Protein AF-A0ABD5W535-F1 (afdb_monomer)

Foldseek 3Di:
DDDDPPVDPPPDDPVVVVVVLVVLVVVLVVVVVVLVVLLVQLVVLVVCCVPPLVVLVVVLCVVPVQDDPVGDDPCPPPPVNVVSVVVNVVSPVSVVSNVVSVVSVVVVVVSVVVVVVSVPPD

Solvent-accessible surface area (backbone atoms only — not comparable to full-atom values): 7194 Å² total; per-residue (Å²): 135,88,81,76,87,66,81,73,80,72,80,74,53,70,67,62,52,50,56,50,52,52,52,51,51,53,54,50,53,55,52,49,52,53,46,53,52,49,50,52,50,29,51,49,36,53,47,47,44,64,73,47,50,48,53,54,52,50,49,50,53,69,70,45,67,78,51,54,97,86,68,80,48,97,60,83,80,40,68,65,59,54,51,54,52,52,57,60,66,66,52,66,58,41,65,50,42,49,58,48,34,56,53,50,52,53,52,42,54,64,53,50,53,58,50,52,55,60,68,69,53,130

Organism: NCBI:txid1510225

Sequence (122 aa):
MSDGDSGGLERRSAEDIEATVQSIKKMLLVGGVFAVIGYLLAGSALFFELTEFHPILEDFFATHTEHSLAGGGPERASDALNSDLAELHSWPSTLLWLKLGGVAHILLGIFVAPAAIVRALP

pLDDT: mean 72.02, std 11.18, range [35.81, 84.81]

Nearest PDB structures (foldseek):
  8iyj-assembly1_T5  TM=6.402E-01  e=1.925E+00  Mus musculus
  7n6g-assembly1_3I  TM=4.561E-01  e=5.423E+00  Chlamydomonas reinhardtii

Structure (mmCIF, N/CA/C/O backbone):
data_AF-A0ABD5W535-F1
#
_entry.id   AF-A0ABD5W535-F1
#
loop_
_atom_site.group_PDB
_atom_site.id
_atom_site.type_symbol
_atom_site.label_atom_id
_atom_si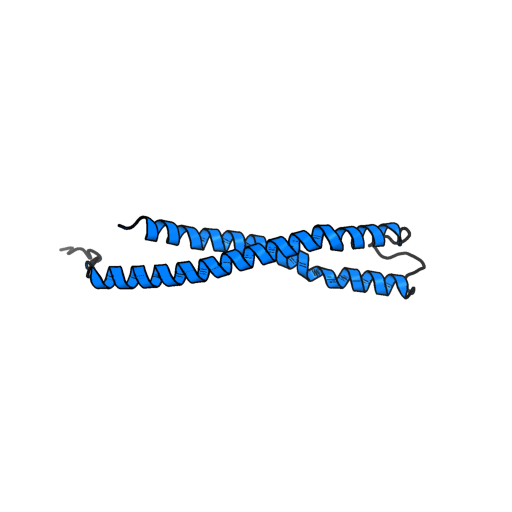te.label_alt_id
_atom_site.label_comp_id
_atom_site.label_asym_id
_atom_site.label_entity_id
_atom_site.label_seq_id
_atom_site.pdbx_PDB_ins_code
_atom_site.Cartn_x
_atom_site.Cartn_y
_atom_site.Cartn_z
_atom_site.occupancy
_atom_site.B_iso_or_equiv
_atom_site.auth_seq_id
_atom_site.auth_comp_id
_atom_site.auth_asym_id
_atom_site.auth_atom_id
_atom_site.pdbx_PDB_model_num
ATOM 1 N N . MET A 1 1 ? 2.388 -6.035 59.368 1.00 35.81 1 MET A N 1
ATOM 2 C CA . MET A 1 1 ? 1.155 -6.583 58.772 1.00 35.81 1 MET A CA 1
ATOM 3 C C . MET A 1 1 ? 1.114 -6.094 57.340 1.00 35.81 1 MET A C 1
ATOM 5 O O . MET A 1 1 ? 1.328 -4.910 57.129 1.00 35.81 1 MET A O 1
ATOM 9 N N . SER A 1 2 ? 1.004 -7.017 56.390 1.00 44.62 2 SER A N 1
ATOM 10 C CA . SER A 1 2 ? 1.012 -6.744 54.954 1.00 44.62 2 SER A CA 1
ATOM 11 C C . SER A 1 2 ? -0.427 -6.506 54.510 1.00 44.62 2 SER A C 1
ATOM 13 O O . SER A 1 2 ? -1.146 -7.482 54.320 1.00 44.62 2 SER A O 1
ATOM 15 N N . ASP A 1 3 ? -0.840 -5.250 54.362 1.00 44.53 3 ASP A N 1
ATOM 16 C CA . ASP A 1 3 ? -2.113 -4.933 53.714 1.00 44.53 3 ASP A CA 1
ATOM 17 C C . ASP A 1 3 ? -1.832 -4.745 52.228 1.00 44.53 3 ASP A C 1
ATOM 19 O O . ASP A 1 3 ? -1.094 -3.853 51.812 1.00 44.53 3 ASP A O 1
ATOM 23 N N . GLY A 1 4 ? -2.316 -5.719 51.460 1.00 47.31 4 GLY A N 1
ATOM 24 C CA . GLY A 1 4 ? -2.053 -5.863 50.043 1.00 47.31 4 GLY A CA 1
ATOM 25 C C . GLY A 1 4 ? -2.519 -4.649 49.256 1.00 47.31 4 GLY A C 1
ATOM 26 O O . GLY A 1 4 ? -3.691 -4.284 49.288 1.00 47.31 4 GLY A O 1
ATOM 27 N N . ASP A 1 5 ? -1.581 -4.095 48.496 1.00 46.25 5 ASP A N 1
ATOM 28 C CA . ASP A 1 5 ? -1.810 -3.271 47.317 1.00 46.25 5 ASP A CA 1
ATOM 29 C C . ASP A 1 5 ? -2.569 -4.109 46.272 1.00 46.25 5 ASP A C 1
ATOM 31 O O . ASP A 1 5 ? -2.011 -4.665 45.327 1.00 46.25 5 ASP A O 1
ATOM 35 N N . SER A 1 6 ? -3.866 -4.313 46.500 1.00 49.41 6 SER A N 1
ATOM 36 C CA . SER A 1 6 ? -4.762 -4.818 45.474 1.00 49.41 6 SER A CA 1
ATOM 37 C C . SER A 1 6 ? -4.982 -3.663 44.514 1.00 49.41 6 SER A C 1
ATOM 39 O O . SER A 1 6 ? -5.843 -2.823 44.775 1.00 49.41 6 SER A O 1
ATOM 41 N N . GLY A 1 7 ? -4.174 -3.604 43.451 1.00 47.97 7 GLY A N 1
ATOM 42 C CA . GLY A 1 7 ? -4.335 -2.670 42.339 1.00 47.97 7 GLY A CA 1
ATOM 43 C C . GLY A 1 7 ? -5.809 -2.575 41.957 1.00 47.97 7 GLY A C 1
ATOM 44 O O . GLY A 1 7 ? -6.367 -3.480 41.333 1.00 47.97 7 GLY A O 1
ATOM 45 N N . GLY A 1 8 ? -6.458 -1.521 42.449 1.00 44.91 8 GLY A N 1
ATOM 46 C CA . GLY A 1 8 ? -7.901 -1.388 42.435 1.00 44.91 8 GLY A CA 1
ATOM 47 C C . GLY A 1 8 ? -8.352 -1.148 41.011 1.00 44.91 8 GLY A C 1
ATOM 48 O O . GLY A 1 8 ? -8.255 -0.034 40.507 1.00 44.91 8 GLY A O 1
ATOM 49 N N . LEU A 1 9 ? -8.846 -2.192 40.352 1.00 54.00 9 LEU A N 1
ATOM 50 C CA . LEU A 1 9 ? -9.639 -2.041 39.140 1.00 54.00 9 LEU A CA 1
ATOM 51 C C . LEU A 1 9 ? -10.981 -1.431 39.554 1.00 54.00 9 LEU A C 1
ATOM 53 O O . LEU A 1 9 ? -11.969 -2.135 39.761 1.00 54.00 9 LEU A O 1
ATOM 57 N N . GLU A 1 10 ? -10.992 -0.114 39.747 1.00 65.88 10 GLU A N 1
ATOM 58 C CA . GLU A 1 10 ? -12.208 0.639 40.010 1.00 65.88 10 GLU A CA 1
ATOM 59 C C . GLU A 1 10 ? -13.139 0.465 38.804 1.00 65.88 10 GLU A C 1
ATOM 61 O O . GLU A 1 10 ? -12.782 0.741 37.652 1.00 65.88 10 GLU A O 1
ATOM 66 N N . ARG A 1 11 ? -14.319 -0.109 39.047 1.00 62.53 11 ARG A N 1
ATOM 67 C CA . ARG A 1 11 ? -15.268 -0.442 37.986 1.00 62.53 11 ARG A CA 1
ATOM 68 C C . ARG A 1 11 ? -15.800 0.862 37.393 1.00 62.53 11 ARG A C 1
ATOM 70 O O . ARG A 1 11 ? -16.595 1.543 38.032 1.00 62.53 11 ARG A O 1
ATOM 77 N N . ARG A 1 12 ? -15.364 1.197 36.174 1.00 70.62 12 ARG A N 1
ATO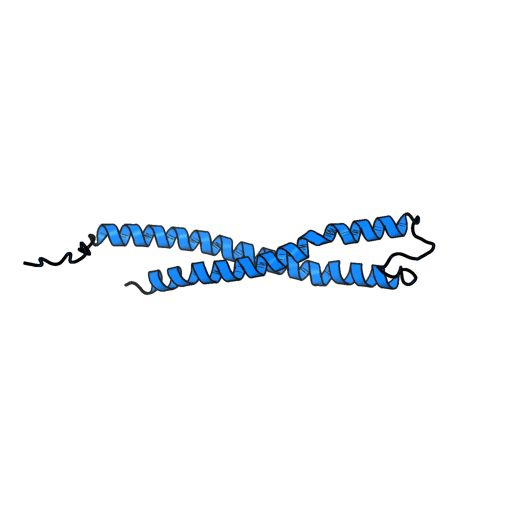M 78 C CA . ARG A 1 12 ? -15.881 2.355 35.426 1.00 70.62 12 ARG A CA 1
ATOM 79 C C . ARG A 1 12 ? -17.394 2.236 35.230 1.00 70.62 12 ARG A C 1
ATOM 81 O O . ARG A 1 12 ? -17.917 1.127 35.088 1.00 70.62 12 ARG A O 1
ATOM 88 N N . SER A 1 13 ? -18.080 3.379 35.228 1.00 79.31 13 SER A N 1
ATOM 89 C CA . SER A 1 13 ? -19.522 3.442 34.980 1.00 79.31 13 SER A CA 1
ATOM 90 C C . SER A 1 13 ? -19.849 2.900 33.582 1.00 79.31 13 SER A C 1
ATOM 92 O O . SER A 1 13 ? -19.023 2.949 32.665 1.00 79.31 13 SER A O 1
ATOM 94 N N . ALA A 1 14 ? -21.055 2.354 33.411 1.00 77.25 14 ALA A N 1
ATOM 95 C CA . ALA A 1 14 ? -21.488 1.819 32.120 1.00 77.25 14 ALA A CA 1
ATOM 96 C C . ALA A 1 14 ? -21.495 2.903 31.025 1.00 77.25 14 ALA A C 1
ATOM 98 O O . ALA A 1 14 ? -21.083 2.637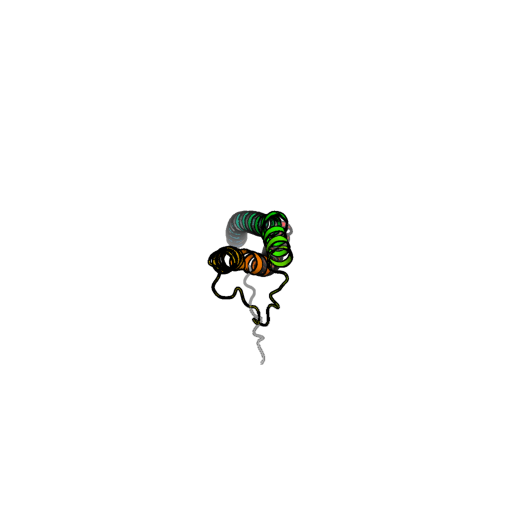 29.899 1.00 77.25 14 ALA A O 1
ATOM 99 N N . GLU A 1 15 ? -21.870 4.135 31.380 1.00 77.81 15 GLU A N 1
ATOM 100 C CA . GLU A 1 15 ? -21.892 5.291 30.476 1.00 77.81 15 GLU A CA 1
ATOM 101 C C . GLU A 1 15 ? -20.487 5.661 29.973 1.00 77.81 15 GLU A C 1
ATOM 103 O O . GLU A 1 15 ? -20.292 5.905 28.781 1.00 77.81 15 GLU A O 1
ATOM 108 N N . ASP A 1 16 ? -19.479 5.623 30.850 1.00 79.50 16 ASP A N 1
ATOM 109 C CA . ASP A 1 16 ? -18.087 5.907 30.487 1.00 79.50 16 ASP A CA 1
ATOM 110 C C . ASP A 1 16 ? -17.491 4.832 29.568 1.00 79.50 16 ASP A C 1
ATOM 112 O O . ASP A 1 16 ? -16.680 5.126 28.677 1.00 79.50 16 ASP A O 1
ATOM 116 N N . ILE A 1 17 ? -17.878 3.573 29.785 1.00 80.75 17 ILE A N 1
ATOM 117 C CA . ILE A 1 17 ? -17.497 2.448 28.927 1.00 80.75 17 ILE A CA 1
ATOM 118 C C . ILE A 1 17 ? -18.151 2.610 27.552 1.00 80.75 17 ILE A C 1
ATOM 120 O O . ILE A 1 17 ? -17.459 2.521 26.536 1.00 80.75 17 ILE A O 1
ATOM 124 N N . GLU A 1 18 ? -19.446 2.917 27.499 1.00 80.62 18 GLU A N 1
ATOM 125 C CA . GLU A 1 18 ? -20.184 3.072 26.245 1.00 80.62 18 GLU A CA 1
ATOM 126 C C . GLU A 1 18 ? -19.675 4.255 25.408 1.00 80.62 18 GLU A C 1
ATOM 128 O O . GLU A 1 18 ? -19.444 4.110 24.203 1.00 80.62 18 GLU A O 1
ATOM 133 N N . ALA A 1 19 ? -19.383 5.394 26.042 1.00 81.25 19 ALA A N 1
ATOM 134 C CA . ALA A 1 19 ? -18.770 6.544 25.378 1.00 81.25 19 ALA A CA 1
ATOM 135 C C . ALA A 1 19 ? -17.395 6.198 24.777 1.00 81.25 19 ALA A C 1
ATOM 137 O O . ALA A 1 19 ? -17.083 6.570 23.639 1.00 81.25 19 ALA A O 1
ATOM 138 N N . THR A 1 20 ? -16.586 5.424 25.509 1.00 82.88 20 THR A N 1
ATOM 139 C CA . THR A 1 20 ? -15.280 4.949 25.031 1.00 82.88 20 THR A CA 1
ATOM 140 C C . THR A 1 20 ? -15.450 4.011 23.828 1.00 82.88 20 THR A C 1
ATOM 142 O O . THR A 1 20 ? -14.786 4.187 22.806 1.00 82.88 20 THR A O 1
ATOM 145 N N . VAL A 1 21 ? -16.386 3.060 23.899 1.00 82.12 21 VAL A N 1
ATOM 146 C CA . VAL A 1 21 ? -16.689 2.120 22.808 1.00 82.12 21 VAL A CA 1
ATOM 147 C C . VAL A 1 21 ? -17.167 2.851 21.554 1.00 82.12 21 VAL A C 1
ATOM 149 O O . VAL A 1 21 ? -16.721 2.528 20.452 1.00 82.12 21 VAL A O 1
ATOM 152 N N . GLN A 1 22 ? -18.033 3.861 21.685 1.00 83.12 22 GLN A N 1
ATOM 153 C CA . GLN A 1 22 ? -18.476 4.656 20.536 1.00 83.12 22 GLN A CA 1
ATOM 154 C C . GLN A 1 22 ? -17.331 5.438 19.881 1.00 83.12 22 GLN A C 1
ATOM 156 O O . GLN A 1 22 ? -17.259 5.499 18.651 1.00 83.12 22 GLN A O 1
ATOM 161 N N . SER A 1 23 ? -16.419 5.999 20.679 1.00 81.62 23 SER A N 1
ATOM 162 C CA . SER A 1 23 ? -15.215 6.663 20.166 1.00 81.62 23 SER A CA 1
ATOM 163 C C . SER A 1 23 ? -14.335 5.687 19.376 1.00 81.62 23 SER A C 1
ATOM 165 O O . SER A 1 23 ? -13.970 5.958 18.228 1.00 81.62 23 SER A O 1
ATOM 167 N N . ILE A 1 24 ? -14.092 4.495 19.932 1.00 83.88 24 ILE A N 1
ATOM 168 C CA . ILE A 1 24 ? -13.310 3.446 19.269 1.00 83.88 24 ILE A CA 1
ATOM 169 C C . ILE A 1 24 ? -13.989 2.990 17.969 1.00 83.88 24 ILE A C 1
ATOM 171 O O . ILE A 1 24 ? -13.317 2.853 16.950 1.00 83.88 24 ILE A O 1
ATOM 175 N N . LYS A 1 25 ? -15.320 2.826 17.952 1.00 81.38 25 LYS A N 1
ATOM 176 C CA . LYS A 1 25 ? -16.083 2.483 16.736 1.00 81.38 25 LYS A CA 1
ATOM 177 C C . LYS A 1 25 ? -15.915 3.531 15.629 1.00 81.38 25 LYS A C 1
ATOM 179 O O . LYS A 1 25 ? -15.729 3.159 14.471 1.00 81.38 25 LYS A O 1
ATOM 184 N N . LYS A 1 26 ? -15.934 4.828 15.961 1.00 84.12 26 LYS A N 1
ATOM 185 C CA . LYS A 1 26 ? -15.688 5.906 14.983 1.00 84.12 26 LYS A CA 1
ATOM 186 C C . LYS A 1 26 ? -14.259 5.865 14.441 1.00 84.12 26 LYS A C 1
ATOM 188 O O . LYS A 1 26 ? -14.073 5.931 13.228 1.00 84.12 26 LYS A O 1
ATOM 193 N N . MET A 1 27 ? -13.268 5.704 15.319 1.00 81.62 27 MET A N 1
ATOM 194 C CA . MET A 1 27 ? -11.861 5.567 14.924 1.00 81.62 27 MET A CA 1
ATOM 195 C C . MET A 1 27 ? -11.650 4.355 14.006 1.00 81.62 27 MET A C 1
ATOM 197 O O . MET A 1 27 ? -10.956 4.455 12.995 1.00 81.62 27 MET A O 1
ATOM 201 N N . LEU A 1 28 ? -12.302 3.234 14.324 1.00 83.12 28 LEU A N 1
ATOM 202 C CA . LEU A 1 28 ? -12.272 2.008 13.533 1.00 83.12 28 LEU A CA 1
ATOM 203 C C . LEU A 1 28 ? -12.828 2.195 12.125 1.00 83.12 28 LEU A C 1
ATOM 205 O O . LEU A 1 28 ? -12.233 1.719 11.163 1.00 83.12 28 LEU A O 1
ATOM 209 N N . LEU A 1 29 ? -13.947 2.906 11.998 1.00 82.50 29 LEU A N 1
ATOM 210 C CA . LEU A 1 29 ? -14.566 3.181 10.705 1.00 82.50 29 LEU A CA 1
ATOM 211 C C . LEU A 1 29 ? -13.646 4.036 9.825 1.00 82.50 29 LEU A C 1
ATOM 213 O O . LEU A 1 29 ? -13.412 3.692 8.669 1.00 82.50 29 LEU A O 1
ATOM 217 N N . VAL A 1 30 ? -13.066 5.100 10.389 1.00 83.31 30 VAL A N 1
ATOM 218 C CA . VAL A 1 30 ? -12.114 5.965 9.675 1.00 83.31 30 VAL A CA 1
ATOM 219 C C . VAL A 1 30 ? -10.869 5.182 9.255 1.00 83.31 30 VAL A C 1
ATOM 221 O O . VAL A 1 30 ? -10.487 5.226 8.087 1.00 83.31 30 VAL A O 1
ATOM 224 N N . GLY A 1 31 ? -10.258 4.418 10.164 1.00 79.88 31 GLY A N 1
ATOM 225 C CA . GLY A 1 31 ? -9.083 3.614 9.822 1.00 79.88 31 GLY A CA 1
ATOM 226 C C . GLY A 1 31 ? -9.386 2.500 8.816 1.00 79.88 31 GLY A C 1
ATOM 227 O O . GLY A 1 31 ? -8.554 2.216 7.959 1.00 79.88 31 GLY A O 1
ATOM 228 N N . GLY A 1 32 ? -10.599 1.939 8.832 1.00 81.62 32 GLY A N 1
ATOM 229 C CA . GLY A 1 32 ? -11.068 1.005 7.808 1.00 81.62 32 GLY A CA 1
ATOM 230 C C . GLY A 1 32 ? -11.114 1.628 6.408 1.00 81.62 32 GLY A C 1
ATOM 231 O O . GLY A 1 32 ? -10.682 0.998 5.446 1.00 81.62 32 GLY A O 1
ATOM 232 N N . VAL A 1 33 ? -11.556 2.884 6.280 1.00 83.19 33 VAL A N 1
ATOM 233 C CA . VAL A 1 33 ? -11.522 3.611 4.996 1.00 83.19 33 VAL A CA 1
ATOM 234 C C . VAL A 1 33 ? -10.083 3.796 4.509 1.00 83.19 33 VAL A C 1
ATOM 236 O O . VAL A 1 33 ? -9.784 3.492 3.354 1.00 83.19 33 VAL A O 1
ATOM 239 N N . PHE A 1 34 ? -9.173 4.228 5.387 1.00 79.00 34 PHE A N 1
ATOM 240 C CA . PHE A 1 34 ? -7.755 4.369 5.036 1.00 79.00 34 PHE A CA 1
ATOM 241 C C . PHE A 1 34 ? -7.118 3.045 4.613 1.00 79.00 34 PHE A C 1
ATOM 243 O O . PHE A 1 34 ? -6.323 3.023 3.676 1.00 79.00 34 PHE A O 1
ATOM 250 N N . ALA A 1 35 ? -7.497 1.938 5.251 1.00 79.75 35 ALA A N 1
ATOM 251 C CA . ALA A 1 35 ? -7.028 0.615 4.874 1.00 79.75 35 ALA A CA 1
ATOM 252 C C . ALA A 1 35 ? -7.455 0.218 3.459 1.00 79.75 35 ALA A C 1
ATOM 254 O O . ALA A 1 35 ? -6.627 -0.263 2.688 1.00 79.75 35 ALA A O 1
ATOM 255 N N . VAL A 1 36 ? -8.723 0.447 3.103 1.00 82.69 36 VAL A N 1
ATOM 256 C CA . VAL A 1 36 ? -9.232 0.177 1.750 1.00 82.69 36 VAL A CA 1
ATOM 257 C C . VAL A 1 36 ? -8.472 1.007 0.718 1.00 82.69 36 VAL A C 1
ATOM 259 O O . VAL A 1 36 ? -8.003 0.461 -0.277 1.00 82.69 36 VAL A O 1
ATOM 262 N N . ILE A 1 37 ? -8.291 2.306 0.974 1.00 81.69 37 ILE A N 1
ATOM 263 C CA . ILE A 1 37 ? -7.534 3.199 0.085 1.00 81.69 37 ILE A CA 1
ATOM 264 C C . ILE A 1 37 ? -6.088 2.712 -0.069 1.00 81.69 37 ILE A C 1
ATOM 266 O O . ILE A 1 37 ? -5.591 2.617 -1.188 1.00 81.69 37 ILE A O 1
ATOM 270 N N . GLY A 1 38 ? -5.426 2.353 1.034 1.00 78.06 38 GLY A N 1
ATOM 271 C CA . GLY A 1 38 ? -4.063 1.821 1.012 1.00 78.06 38 GLY A CA 1
ATOM 272 C C . GLY A 1 38 ? -3.946 0.535 0.193 1.00 78.06 38 GLY A C 1
ATOM 273 O O . GLY A 1 38 ? -2.998 0.374 -0.572 1.00 78.06 38 GLY A O 1
ATOM 274 N N . TYR A 1 39 ? -4.941 -0.347 0.288 1.00 77.94 39 TYR A N 1
ATOM 275 C CA . TYR A 1 39 ? -4.992 -1.579 -0.496 1.00 77.94 39 TYR A CA 1
ATOM 276 C C . TYR A 1 39 ? -5.200 -1.328 -1.991 1.00 77.94 39 TYR A C 1
ATOM 278 O O . TYR A 1 39 ? -4.561 -1.981 -2.813 1.00 77.94 39 TYR A O 1
ATOM 286 N N . LEU A 1 40 ? -6.064 -0.374 -2.347 1.00 82.56 40 LEU A N 1
ATOM 287 C CA . LEU A 1 40 ? -6.272 0.033 -3.737 1.00 82.56 40 LEU A CA 1
ATOM 288 C C . LEU A 1 40 ? -4.999 0.645 -4.331 1.00 82.56 40 LEU A C 1
ATOM 290 O O . LEU A 1 40 ? -4.626 0.297 -5.447 1.00 82.56 40 LEU A O 1
ATOM 294 N N . LEU A 1 41 ? -4.301 1.494 -3.571 1.00 80.44 41 LEU A N 1
ATOM 295 C CA . LEU A 1 41 ? -3.017 2.071 -3.977 1.00 80.44 41 LEU A CA 1
ATOM 296 C C . LEU A 1 41 ? -1.958 0.983 -4.192 1.00 80.44 41 LEU A C 1
ATOM 298 O O . LEU A 1 41 ? -1.345 0.941 -5.255 1.00 80.44 41 LEU A O 1
ATOM 302 N N . ALA A 1 42 ? -1.792 0.061 -3.240 1.00 78.38 42 ALA A N 1
ATOM 303 C CA . ALA A 1 42 ? -0.853 -1.053 -3.373 1.00 78.38 42 ALA A CA 1
ATOM 304 C C . ALA A 1 42 ? -1.191 -1.960 -4.571 1.00 78.38 42 ALA A C 1
ATOM 306 O O . ALA A 1 42 ? -0.302 -2.341 -5.328 1.00 78.38 42 ALA A O 1
ATOM 307 N N . GLY A 1 43 ? -2.478 -2.261 -4.778 1.00 80.38 43 GLY A N 1
ATOM 308 C CA . GLY A 1 43 ? -2.950 -3.014 -5.939 1.00 80.38 43 GLY A CA 1
ATOM 309 C C . GLY A 1 43 ? -2.675 -2.298 -7.262 1.00 80.38 43 GLY A C 1
ATOM 310 O O . GLY A 1 43 ? -2.211 -2.930 -8.206 1.00 80.38 43 GLY A O 1
ATOM 311 N N . SER A 1 44 ? -2.898 -0.981 -7.328 1.00 78.75 44 SER A N 1
ATOM 312 C CA . SER A 1 44 ? -2.584 -0.184 -8.521 1.00 78.75 44 SER A CA 1
ATOM 313 C C . SER A 1 44 ? -1.084 -0.139 -8.812 1.00 78.75 44 SER A C 1
ATOM 315 O O . SER A 1 44 ? -0.692 -0.300 -9.961 1.00 78.75 44 SER A O 1
ATOM 317 N N . ALA A 1 45 ? -0.239 -0.014 -7.784 1.00 78.19 45 ALA A N 1
ATOM 318 C CA . ALA A 1 45 ? 1.211 -0.049 -7.944 1.00 78.19 45 ALA A CA 1
ATOM 319 C C . ALA A 1 45 ? 1.681 -1.394 -8.515 1.00 78.19 45 ALA A C 1
ATOM 321 O O . ALA A 1 45 ? 2.469 -1.405 -9.456 1.00 78.19 45 ALA A O 1
ATOM 322 N N . LEU A 1 46 ? 1.140 -2.510 -8.009 1.00 78.50 46 LEU A N 1
ATOM 323 C CA . LEU A 1 46 ? 1.416 -3.844 -8.549 1.00 78.50 46 LEU A CA 1
ATOM 324 C C . LEU A 1 46 ? 0.938 -3.982 -10.002 1.00 78.50 46 LEU A C 1
ATOM 326 O O . LEU A 1 46 ? 1.620 -4.590 -10.820 1.00 78.50 46 LEU A O 1
ATOM 330 N N . PHE A 1 47 ? -0.230 -3.426 -10.332 1.00 83.69 47 PHE A N 1
ATOM 331 C CA . PHE A 1 47 ? -0.736 -3.439 -11.701 1.00 83.69 47 PHE A CA 1
ATOM 332 C C . PHE A 1 47 ? 0.221 -2.710 -12.653 1.00 83.69 47 PHE A C 1
ATOM 334 O O . PHE A 1 47 ? 0.664 -3.317 -13.621 1.00 83.69 47 PHE A O 1
ATOM 341 N N . PHE A 1 48 ? 0.608 -1.469 -12.338 1.00 82.50 48 PHE A N 1
ATOM 342 C CA . PHE A 1 48 ? 1.557 -0.695 -13.149 1.00 82.50 48 PHE A CA 1
ATOM 343 C C . PHE A 1 48 ? 2.934 -1.362 -13.249 1.00 82.50 48 PHE A C 1
ATOM 345 O O . PHE A 1 48 ? 3.559 -1.339 -14.306 1.00 82.50 48 PHE A O 1
ATOM 352 N N . GLU A 1 49 ? 3.404 -2.003 -12.178 1.00 79.12 49 GLU A N 1
ATOM 353 C CA . GLU A 1 49 ? 4.643 -2.783 -12.213 1.00 79.12 49 GLU A CA 1
ATOM 354 C C . GLU A 1 49 ? 4.568 -3.919 -13.247 1.00 79.12 49 GLU A C 1
ATOM 356 O O . GLU A 1 49 ? 5.490 -4.114 -14.038 1.00 79.12 49 GLU A O 1
ATOM 361 N N . LEU A 1 50 ? 3.449 -4.641 -13.301 1.00 80.38 50 LEU A N 1
ATOM 362 C CA . LEU A 1 50 ? 3.276 -5.748 -14.240 1.00 80.38 50 LEU A CA 1
ATOM 363 C C . LEU A 1 50 ? 3.007 -5.287 -15.677 1.00 80.38 50 LEU A C 1
ATOM 365 O O . LEU A 1 50 ? 3.475 -5.935 -16.609 1.00 80.38 50 LEU A O 1
ATOM 369 N N . THR A 1 51 ? 2.238 -4.214 -15.874 1.00 84.31 51 THR A N 1
ATOM 370 C CA . THR A 1 51 ? 1.765 -3.824 -17.212 1.00 84.31 51 THR A CA 1
ATOM 371 C C . THR A 1 51 ? 2.631 -2.798 -17.918 1.00 84.31 51 THR A C 1
ATOM 373 O O . THR A 1 51 ? 2.527 -2.683 -19.134 1.00 84.31 51 THR A O 1
ATOM 376 N N . GLU A 1 52 ? 3.445 -2.039 -17.192 1.00 83.44 52 GLU A N 1
ATOM 377 C CA . GLU A 1 52 ? 4.245 -0.955 -17.769 1.00 83.44 52 GLU A CA 1
ATOM 378 C C . GLU A 1 52 ? 5.732 -1.113 -17.420 1.00 83.44 52 GLU A C 1
ATOM 380 O O . GLU A 1 52 ? 6.556 -1.173 -18.329 1.00 83.44 52 GLU A O 1
ATOM 385 N N . PHE A 1 53 ? 6.094 -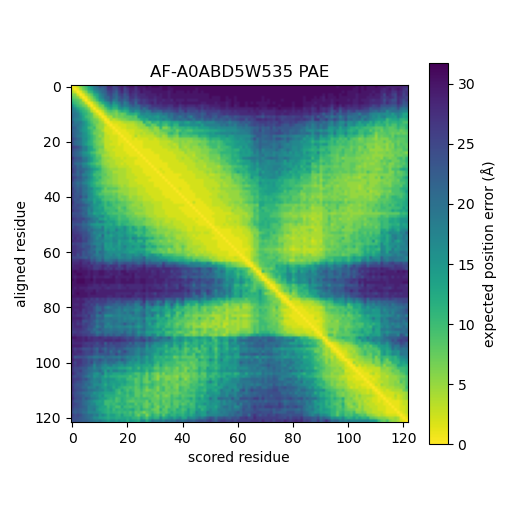1.301 -16.145 1.00 80.88 53 PHE A N 1
ATOM 386 C CA . PHE A 1 53 ? 7.509 -1.422 -15.755 1.00 80.88 53 PHE A CA 1
ATOM 387 C C . PHE A 1 53 ? 8.211 -2.640 -16.366 1.00 80.88 53 PHE A C 1
ATOM 389 O O . PHE A 1 53 ? 9.300 -2.516 -16.925 1.00 80.88 53 PHE A O 1
ATOM 396 N N . HIS A 1 54 ? 7.603 -3.825 -16.246 1.00 80.50 54 HIS A N 1
ATOM 397 C CA . HIS A 1 54 ? 8.178 -5.058 -16.782 1.00 80.50 54 HIS A CA 1
ATOM 398 C C . HIS A 1 54 ? 8.389 -5.002 -18.304 1.00 80.50 54 HIS A C 1
ATOM 400 O O . HIS A 1 54 ? 9.496 -5.320 -18.739 1.00 80.50 54 HIS A O 1
ATOM 406 N N . PRO A 1 55 ? 7.405 -4.551 -19.106 1.00 84.81 55 PRO A N 1
ATOM 407 C CA . PRO A 1 55 ? 7.607 -4.329 -20.535 1.00 84.81 55 PRO A CA 1
ATOM 408 C C . PRO A 1 55 ? 8.717 -3.325 -20.861 1.00 84.81 55 PRO A C 1
ATOM 410 O O . PRO A 1 55 ? 9.525 -3.609 -21.736 1.00 84.81 55 PRO 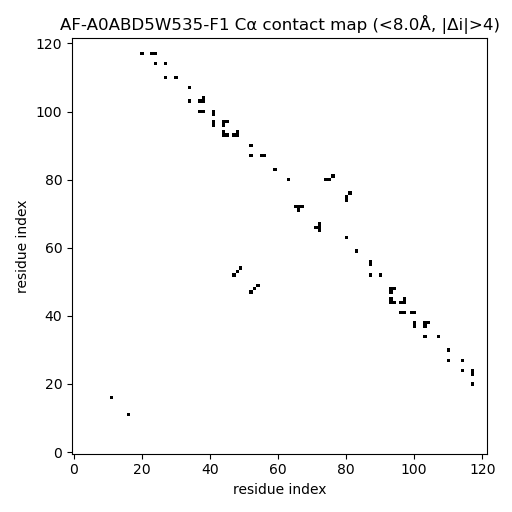A O 1
ATOM 413 N N . ILE A 1 56 ? 8.809 -2.197 -20.145 1.00 82.12 56 ILE A N 1
ATOM 414 C CA . ILE A 1 56 ? 9.868 -1.191 -20.365 1.00 82.12 56 ILE A CA 1
ATOM 415 C C . ILE A 1 56 ? 11.256 -1.777 -20.068 1.00 82.12 56 ILE A C 1
ATOM 417 O O . ILE A 1 56 ? 12.205 -1.535 -20.809 1.00 82.12 56 ILE A O 1
ATOM 421 N N . LEU A 1 57 ? 11.388 -2.583 -19.010 1.00 81.69 57 LEU A N 1
ATOM 422 C CA . LEU A 1 57 ? 12.631 -3.303 -18.718 1.00 81.69 57 LEU A CA 1
ATOM 423 C C . LEU A 1 57 ? 12.994 -4.294 -19.824 1.00 81.69 57 LEU A C 1
ATOM 425 O O . LEU A 1 57 ? 14.154 -4.370 -20.225 1.00 81.69 57 LEU A O 1
ATOM 429 N N . GLU A 1 58 ? 12.023 -5.086 -20.275 1.00 82.44 58 GLU A N 1
ATOM 430 C CA . GLU A 1 58 ? 12.243 -6.098 -21.305 1.00 82.44 58 GLU A CA 1
ATOM 431 C C . GLU A 1 58 ? 12.646 -5.451 -22.634 1.00 82.44 58 GLU A C 1
ATOM 433 O O . GLU A 1 58 ? 13.622 -5.886 -23.243 1.00 82.44 58 GLU A O 1
ATOM 438 N N . ASP A 1 59 ? 11.978 -4.364 -23.022 1.00 82.88 59 ASP A N 1
ATOM 439 C CA . ASP A 1 59 ? 12.294 -3.590 -24.222 1.00 82.88 59 ASP A CA 1
ATOM 440 C C . ASP A 1 59 ? 13.676 -2.928 -24.132 1.00 82.88 59 ASP A C 1
ATOM 442 O O . ASP A 1 59 ? 14.473 -3.014 -25.068 1.00 82.88 59 ASP A O 1
ATOM 446 N N . PHE A 1 60 ? 14.025 -2.368 -22.968 1.00 80.69 60 PHE A N 1
ATOM 447 C CA . PHE A 1 60 ? 15.356 -1.818 -22.716 1.00 80.69 60 PHE A CA 1
ATOM 448 C C . PHE A 1 60 ? 16.451 -2.879 -22.898 1.00 80.69 60 PHE A C 1
ATOM 450 O O . PHE A 1 60 ? 17.439 -2.640 -23.593 1.00 80.69 60 PHE A O 1
ATOM 457 N N . PHE A 1 61 ? 16.287 -4.070 -22.312 1.00 79.19 61 PHE A N 1
ATOM 458 C CA . PHE A 1 61 ? 17.276 -5.146 -22.441 1.00 79.19 61 PHE A CA 1
ATOM 459 C C . PHE A 1 61 ? 17.298 -5.792 -23.832 1.00 79.19 61 PHE A C 1
ATOM 461 O O . PHE A 1 61 ? 18.357 -6.258 -24.255 1.00 79.19 61 PHE A O 1
ATOM 468 N N . ALA A 1 62 ? 16.168 -5.823 -24.542 1.00 81.50 62 ALA A N 1
ATOM 469 C CA . ALA A 1 62 ? 16.080 -6.318 -25.914 1.00 81.50 62 ALA A CA 1
ATOM 470 C C . ALA A 1 62 ? 16.683 -5.341 -26.937 1.00 81.50 62 ALA A C 1
ATOM 472 O O . ALA A 1 62 ? 17.211 -5.778 -27.958 1.00 81.50 62 ALA A O 1
ATOM 473 N N . THR A 1 63 ? 16.626 -4.039 -26.658 1.00 78.25 63 THR A N 1
ATOM 474 C CA . THR A 1 63 ? 17.146 -2.979 -27.532 1.00 78.25 63 THR A CA 1
ATOM 475 C C . THR A 1 63 ? 18.629 -2.710 -27.278 1.00 78.25 63 THR A C 1
ATOM 477 O O . THR A 1 63 ? 19.405 -2.574 -28.221 1.00 78.25 63 THR A O 1
ATOM 480 N N . HIS A 1 64 ? 19.060 -2.712 -26.014 1.00 72.38 64 HIS A N 1
ATOM 481 C CA . HIS A 1 64 ? 20.432 -2.383 -25.607 1.00 72.38 64 HIS A CA 1
ATOM 482 C C . HIS A 1 64 ? 21.257 -3.636 -25.263 1.00 72.38 64 HIS A C 1
ATOM 484 O O . HIS A 1 64 ? 21.916 -3.710 -24.224 1.00 72.38 64 HIS A O 1
ATOM 490 N N . THR A 1 65 ? 21.243 -4.648 -26.139 1.00 67.00 65 THR A N 1
ATOM 491 C CA . THR A 1 65 ? 21.845 -5.977 -25.888 1.00 67.00 65 THR A CA 1
ATOM 492 C C . THR A 1 65 ? 23.372 -5.986 -25.774 1.00 67.00 65 THR A C 1
ATOM 494 O O . THR A 1 65 ? 23.938 -6.918 -25.203 1.00 67.00 65 THR A O 1
ATOM 497 N N . GLU A 1 66 ? 24.066 -4.973 -26.305 1.00 61.22 66 GLU A N 1
ATOM 498 C CA . GLU A 1 66 ? 25.533 -4.859 -26.210 1.00 61.22 66 GLU A CA 1
ATOM 499 C C . GLU A 1 66 ? 26.013 -4.251 -24.876 1.00 61.22 66 GLU A C 1
ATOM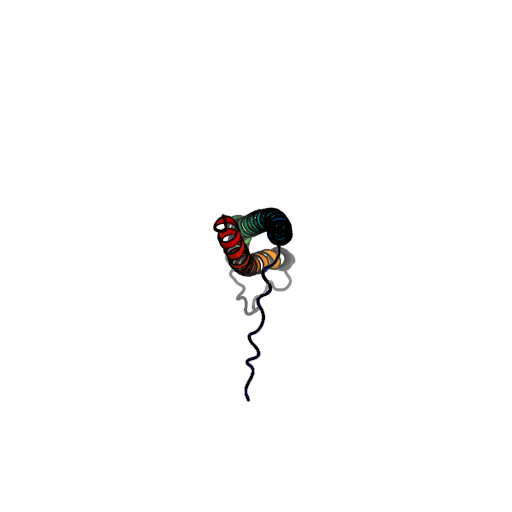 501 O O . GLU A 1 66 ? 27.216 -4.164 -24.605 1.00 61.22 66 GLU A O 1
ATOM 506 N N . HIS A 1 67 ? 25.086 -3.865 -23.995 1.00 58.81 67 HIS A N 1
ATOM 507 C CA . HIS A 1 67 ? 25.390 -3.263 -22.706 1.00 58.81 67 HIS A CA 1
ATOM 508 C C . HIS A 1 67 ? 25.160 -4.241 -21.547 1.00 58.81 67 HIS A C 1
ATOM 510 O O . HIS A 1 67 ? 24.045 -4.501 -21.109 1.00 58.81 67 HIS A O 1
ATOM 516 N N . SER A 1 68 ? 26.251 -4.734 -20.956 1.00 53.59 68 SER A N 1
ATOM 517 C CA . SER A 1 68 ? 26.193 -5.283 -19.597 1.00 53.59 68 SER A CA 1
ATOM 518 C C . SER A 1 68 ? 25.886 -4.146 -18.611 1.00 53.59 68 SER A C 1
ATOM 520 O O . SER A 1 68 ? 26.509 -3.087 -18.708 1.00 53.59 68 SER A O 1
ATOM 522 N N . LEU A 1 69 ? 25.009 -4.365 -17.619 1.00 52.97 69 LEU A N 1
ATOM 523 C CA . LEU A 1 69 ? 24.740 -3.425 -16.506 1.00 52.97 69 LEU A CA 1
ATOM 524 C C . LEU A 1 69 ? 26.018 -2.997 -15.746 1.00 52.97 69 LEU A C 1
ATOM 526 O O . LEU A 1 69 ? 26.010 -2.010 -15.017 1.00 52.97 69 LEU A O 1
ATOM 530 N N . ALA A 1 70 ? 27.130 -3.718 -15.938 1.00 56.34 70 ALA A N 1
ATOM 531 C CA . ALA A 1 70 ? 28.468 -3.365 -15.462 1.00 56.34 70 ALA A CA 1
ATOM 532 C C . ALA A 1 70 ? 29.172 -2.257 -16.291 1.00 56.34 70 ALA A C 1
ATOM 534 O O . ALA A 1 70 ? 30.288 -1.858 -15.967 1.00 56.34 70 ALA A O 1
ATOM 535 N N . GLY A 1 71 ? 28.522 -1.745 -17.343 1.00 52.59 71 GLY A N 1
ATOM 536 C CA . GLY A 1 71 ? 28.849 -0.504 -18.041 1.00 52.59 71 GLY A CA 1
ATOM 537 C C . GLY A 1 71 ? 30.093 -0.558 -18.926 1.00 52.59 71 GLY A C 1
ATOM 538 O O . GLY A 1 71 ? 31.071 0.101 -18.605 1.00 52.59 71 GLY A O 1
ATOM 539 N N . GLY A 1 72 ? 30.074 -1.246 -20.073 1.00 55.88 72 GLY A N 1
ATOM 540 C CA . GLY A 1 72 ? 31.280 -1.401 -20.910 1.00 55.88 72 GLY A CA 1
ATOM 541 C C . GLY A 1 72 ? 31.118 -1.320 -22.433 1.00 55.88 72 GLY A C 1
ATOM 542 O O . GLY A 1 72 ? 31.947 -1.907 -23.116 1.00 55.88 72 GLY A O 1
ATOM 543 N N . GLY A 1 73 ? 30.092 -0.645 -22.974 1.00 61.75 73 GLY A N 1
ATOM 544 C CA . GLY A 1 73 ? 29.814 -0.631 -24.427 1.00 61.75 73 GLY A CA 1
ATOM 545 C C . GLY A 1 73 ? 30.024 0.724 -25.139 1.00 61.75 73 GLY A C 1
ATOM 546 O O . GLY A 1 73 ? 30.074 1.762 -24.469 1.00 61.75 73 GLY A O 1
ATOM 547 N N . PRO A 1 74 ? 30.131 0.722 -26.484 1.00 58.66 74 PRO A N 1
ATOM 548 C CA . PRO A 1 74 ? 30.476 1.884 -27.320 1.00 58.66 74 PRO A CA 1
ATOM 549 C C . PRO A 1 74 ? 29.400 2.988 -27.395 1.00 58.66 74 PRO A C 1
ATOM 551 O O . PRO A 1 74 ? 29.725 4.124 -27.727 1.00 58.66 74 PRO A O 1
ATOM 554 N N . GLU A 1 75 ? 28.152 2.705 -27.013 1.00 59.09 75 GLU A N 1
ATOM 555 C CA . GLU A 1 75 ? 26.991 3.614 -27.111 1.00 59.09 75 GLU A CA 1
ATOM 556 C C . GLU A 1 75 ? 26.700 4.462 -25.858 1.00 59.09 75 GLU A C 1
ATOM 558 O O . GLU A 1 75 ? 25.660 5.114 -25.773 1.00 59.09 75 GLU A O 1
ATOM 563 N N . ARG A 1 76 ? 27.649 4.551 -24.912 1.00 61.25 76 ARG A N 1
ATOM 564 C CA . ARG A 1 76 ? 27.542 5.334 -23.653 1.00 61.25 76 ARG A CA 1
ATOM 565 C C . ARG A 1 76 ? 27.130 6.807 -23.804 1.00 61.25 76 ARG A C 1
ATOM 567 O O . ARG A 1 76 ? 26.794 7.438 -22.807 1.00 61.25 76 ARG A O 1
ATOM 574 N N . ALA A 1 77 ? 27.236 7.369 -25.002 1.00 59.84 77 ALA A N 1
ATOM 575 C CA . ALA A 1 77 ? 26.912 8.761 -25.294 1.00 59.84 77 ALA A CA 1
ATOM 576 C C . ALA A 1 77 ? 25.730 8.907 -26.266 1.00 59.84 77 ALA A C 1
ATOM 578 O O . ALA A 1 77 ? 25.519 9.997 -26.791 1.00 59.84 77 ALA A O 1
ATOM 579 N N . SER A 1 78 ? 24.989 7.829 -26.543 1.00 68.12 78 SER A N 1
ATOM 580 C CA . SER A 1 78 ? 23.783 7.932 -27.359 1.00 68.12 78 SER A CA 1
ATOM 581 C C . SER A 1 78 ? 22.662 8.590 -26.550 1.00 68.12 78 SER A C 1
ATOM 583 O O . SER A 1 78 ? 22.377 8.206 -25.413 1.00 68.12 78 SER A O 1
ATOM 585 N N . ASP A 1 79 ? 22.027 9.605 -27.136 1.00 72.88 79 ASP A N 1
ATOM 586 C CA . ASP A 1 79 ? 20.887 10.293 -26.516 1.00 72.88 79 ASP A CA 1
ATOM 587 C C . ASP A 1 79 ? 19.716 9.332 -26.256 1.00 72.88 79 ASP A C 1
ATOM 589 O O . ASP A 1 79 ? 18.996 9.494 -25.274 1.00 72.88 79 ASP A O 1
ATOM 593 N N . ALA A 1 80 ? 19.574 8.292 -27.087 1.00 74.62 80 ALA A N 1
ATOM 594 C CA . ALA A 1 80 ? 18.566 7.247 -26.928 1.00 74.62 80 ALA A CA 1
ATOM 595 C C . ALA A 1 80 ? 18.762 6.448 -25.627 1.00 74.62 80 ALA A C 1
ATOM 597 O O . ALA A 1 80 ? 17.852 6.386 -24.811 1.00 74.62 80 ALA A O 1
ATOM 598 N N . LEU A 1 81 ? 19.973 5.939 -25.360 1.00 75.31 81 LEU A N 1
ATOM 599 C CA . LEU A 1 81 ? 20.245 5.172 -24.140 1.00 75.31 81 LEU A CA 1
ATOM 600 C C . LEU A 1 81 ? 20.030 6.005 -22.868 1.00 75.31 81 LEU A C 1
ATOM 602 O O . LEU A 1 81 ? 19.500 5.503 -21.881 1.00 75.31 81 LEU A O 1
ATOM 606 N N . ASN A 1 82 ? 20.408 7.286 -22.884 1.00 76.38 82 ASN A N 1
ATOM 607 C CA . ASN A 1 82 ? 20.161 8.178 -21.748 1.00 76.38 82 ASN A CA 1
ATOM 608 C C . ASN A 1 82 ? 18.668 8.475 -21.545 1.00 76.38 82 ASN A C 1
ATOM 610 O O . ASN A 1 82 ? 18.227 8.563 -20.400 1.00 76.38 82 ASN A O 1
ATOM 614 N N . SER A 1 83 ? 17.901 8.625 -22.629 1.00 79.12 83 SER A N 1
ATOM 615 C CA . SER A 1 83 ? 16.447 8.813 -22.575 1.00 79.12 83 SER A CA 1
ATOM 616 C C . SER A 1 83 ? 15.753 7.591 -21.973 1.00 79.12 83 SER A C 1
ATOM 618 O O . SER A 1 83 ? 15.004 7.729 -21.007 1.00 79.12 83 SER A O 1
ATOM 620 N N . ASP A 1 84 ? 16.074 6.396 -22.466 1.00 79.50 84 ASP A N 1
ATOM 621 C CA . ASP A 1 84 ? 15.444 5.150 -22.017 1.00 79.50 84 ASP A CA 1
ATOM 622 C C . ASP A 1 84 ? 15.827 4.821 -20.563 1.00 79.50 84 ASP A C 1
ATOM 624 O O . ASP A 1 84 ? 15.003 4.377 -19.761 1.00 79.50 84 ASP A O 1
ATOM 628 N N . LEU A 1 85 ? 17.076 5.105 -20.170 1.00 77.88 85 LEU A N 1
ATOM 629 C CA . LEU A 1 85 ? 17.521 4.947 -18.786 1.00 77.88 85 LEU A CA 1
ATOM 630 C C . LEU A 1 85 ? 16.836 5.955 -17.847 1.00 77.88 85 LEU A C 1
ATOM 632 O O . LEU A 1 85 ? 16.532 5.613 -16.703 1.00 77.88 85 LEU A O 1
ATOM 636 N N . ALA A 1 86 ? 16.579 7.185 -18.306 1.00 79.81 86 ALA A N 1
ATOM 637 C CA . ALA A 1 86 ? 15.839 8.188 -17.539 1.00 79.81 86 ALA A CA 1
ATOM 638 C C . ALA A 1 86 ? 14.364 7.801 -17.366 1.00 79.81 86 ALA A C 1
ATOM 640 O O . ALA A 1 86 ? 13.812 7.978 -16.276 1.00 79.81 86 ALA A O 1
ATOM 641 N N . GLU A 1 87 ? 13.749 7.226 -18.402 1.00 79.75 87 GLU A N 1
ATOM 642 C CA . GLU A 1 87 ? 12.410 6.651 -18.326 1.00 79.75 87 GLU A CA 1
ATOM 643 C C . GLU A 1 87 ? 12.379 5.525 -17.294 1.00 79.75 87 GLU A C 1
ATOM 645 O O . GLU A 1 87 ? 11.607 5.600 -16.338 1.00 79.75 87 GLU A O 1
ATOM 650 N N . LEU A 1 88 ? 13.302 4.566 -17.374 1.00 78.00 88 LEU A N 1
ATOM 651 C CA . LEU A 1 88 ? 13.398 3.469 -16.413 1.00 78.00 88 LEU A CA 1
ATOM 652 C C . LEU A 1 88 ? 13.643 3.957 -14.973 1.00 78.00 88 LEU A C 1
ATOM 654 O O . LEU A 1 88 ? 13.078 3.427 -14.015 1.00 78.00 88 LEU A O 1
ATOM 658 N N . HIS A 1 89 ? 14.441 5.011 -14.799 1.00 76.06 89 HIS A N 1
ATOM 659 C CA . HIS A 1 89 ? 14.733 5.605 -13.494 1.00 76.06 89 HIS A CA 1
ATOM 660 C C . HIS A 1 89 ? 13.589 6.476 -12.933 1.00 76.06 89 HIS A C 1
ATOM 662 O O . HIS A 1 89 ? 13.682 6.951 -11.799 1.00 76.06 89 HIS A O 1
ATOM 668 N N . SER A 1 90 ? 12.487 6.671 -13.664 1.00 74.06 90 SER A N 1
ATOM 669 C CA . SER A 1 90 ? 11.261 7.292 -13.131 1.00 74.06 90 SER A CA 1
ATOM 670 C C . SER A 1 90 ? 10.370 6.299 -12.359 1.00 74.06 90 SER A C 1
ATOM 672 O O . SER A 1 90 ? 9.624 6.683 -11.453 1.00 74.06 90 SER A O 1
ATOM 674 N N . TRP A 1 91 ? 10.544 5.002 -12.622 1.00 71.50 91 TRP A N 1
ATOM 675 C CA . TRP A 1 91 ? 9.826 3.889 -11.998 1.00 71.50 91 TRP A CA 1
ATOM 676 C C . TRP A 1 91 ? 10.242 3.439 -10.576 1.00 71.50 91 TRP A C 1
ATOM 678 O O . TRP A 1 91 ? 9.468 2.705 -9.965 1.00 71.50 91 TRP A O 1
ATOM 688 N N . PRO A 1 92 ? 11.357 3.862 -9.934 1.00 60.50 92 PRO A N 1
ATOM 689 C CA . PRO A 1 92 ? 11.729 3.410 -8.583 1.00 60.50 92 PRO A CA 1
ATOM 690 C C . PRO A 1 92 ? 10.683 3.672 -7.488 1.00 60.50 92 PRO A C 1
ATOM 692 O O . PRO A 1 92 ? 10.783 3.112 -6.394 1.00 60.50 92 PRO A O 1
ATOM 695 N N . SER A 1 93 ? 9.678 4.513 -7.747 1.00 59.19 93 SER A N 1
ATOM 696 C CA . SER A 1 93 ? 8.593 4.750 -6.799 1.00 59.19 93 SER A CA 1
ATOM 697 C C . SER A 1 93 ? 7.688 3.520 -6.622 1.00 59.19 93 SER A C 1
ATOM 699 O O . SER A 1 93 ? 7.345 3.209 -5.482 1.00 59.19 93 SER A O 1
ATOM 701 N N . THR A 1 94 ? 7.369 2.743 -7.663 1.00 58.78 94 THR A N 1
ATOM 702 C CA . THR A 1 94 ? 6.417 1.612 -7.576 1.00 58.78 94 THR A CA 1
ATOM 703 C C . THR A 1 94 ? 6.926 0.443 -6.725 1.00 58.78 94 THR A C 1
ATOM 705 O O . THR A 1 94 ? 6.181 -0.063 -5.886 1.00 58.78 94 THR A O 1
ATOM 708 N N . LEU A 1 95 ? 8.212 0.081 -6.810 1.00 56.78 95 LEU A N 1
ATOM 709 C CA . LEU A 1 95 ? 8.810 -0.956 -5.947 1.00 56.78 95 LEU A CA 1
ATOM 710 C C . LEU A 1 95 ? 8.863 -0.547 -4.463 1.00 56.78 95 LEU A C 1
ATOM 712 O O . LEU A 1 95 ? 8.720 -1.386 -3.565 1.00 56.78 95 LEU A O 1
ATOM 716 N N . LEU A 1 96 ? 9.057 0.746 -4.179 1.00 65.12 96 LEU A N 1
ATOM 717 C CA . LEU A 1 96 ? 8.947 1.282 -2.819 1.00 65.12 96 LEU A CA 1
ATOM 718 C C . LEU A 1 96 ? 7.504 1.204 -2.312 1.00 65.12 96 LEU A C 1
ATOM 720 O O . LEU A 1 96 ? 7.297 0.816 -1.162 1.00 65.12 96 LEU A O 1
ATOM 724 N N . TRP A 1 97 ? 6.516 1.489 -3.164 1.00 63.03 97 TRP A N 1
ATOM 725 C CA . TRP A 1 97 ? 5.096 1.325 -2.844 1.00 63.03 97 TRP A CA 1
ATOM 726 C C . TRP A 1 97 ? 4.721 -0.126 -2.549 1.00 63.03 97 TRP A C 1
ATOM 728 O O . TRP A 1 97 ? 3.917 -0.360 -1.650 1.00 63.03 97 TRP A O 1
ATOM 738 N N . LEU A 1 98 ? 5.334 -1.108 -3.214 1.00 63.16 98 LEU A N 1
ATOM 739 C CA . LEU A 1 98 ? 5.055 -2.519 -2.945 1.00 63.16 98 LEU A CA 1
ATOM 740 C C . LEU A 1 98 ? 5.592 -2.968 -1.577 1.00 63.16 98 LEU A C 1
ATOM 742 O O . LEU A 1 98 ? 4.896 -3.637 -0.807 1.00 63.16 98 LEU A O 1
ATOM 746 N N . LYS A 1 99 ? 6.800 -2.514 -1.215 1.00 66.00 99 LYS A N 1
ATOM 747 C CA . LYS A 1 99 ? 7.339 -2.681 0.148 1.00 66.00 99 LYS A CA 1
ATOM 748 C C . LYS A 1 99 ? 6.475 -1.961 1.187 1.00 66.00 99 LYS A C 1
ATOM 750 O O . LYS A 1 99 ? 6.231 -2.506 2.264 1.00 66.00 99 LYS A O 1
ATOM 755 N N . LEU A 1 100 ? 5.968 -0.774 0.855 1.00 67.38 100 LEU A N 1
ATOM 756 C CA . LEU A 1 100 ? 5.031 -0.030 1.697 1.00 67.38 100 LEU A CA 1
ATOM 757 C C . LEU A 1 100 ? 3.676 -0.751 1.825 1.00 67.38 100 LEU A C 1
ATOM 759 O O . LEU A 1 100 ? 3.075 -0.728 2.895 1.00 67.38 100 LEU A O 1
ATOM 763 N N . GLY A 1 101 ? 3.232 -1.455 0.781 1.00 68.38 101 GLY A N 1
ATOM 764 C CA . GLY A 1 101 ? 2.030 -2.288 0.776 1.00 68.38 101 GLY A CA 1
ATOM 765 C C . GLY A 1 101 ? 2.105 -3.435 1.786 1.00 68.38 101 GLY A C 1
ATOM 766 O O . GLY A 1 101 ? 1.143 -3.678 2.512 1.00 68.38 101 GLY A O 1
ATOM 767 N N . GLY A 1 102 ? 3.271 -4.077 1.922 1.00 68.44 102 GLY A N 1
ATOM 768 C CA . GLY A 1 102 ? 3.514 -5.078 2.968 1.00 68.44 102 GLY A CA 1
ATOM 769 C C . GLY A 1 102 ? 3.384 -4.506 4.386 1.00 68.44 102 GLY A C 1
ATOM 770 O O . GLY A 1 102 ? 2.738 -5.107 5.245 1.00 68.44 102 GLY A O 1
ATOM 771 N N . VAL A 1 103 ? 3.920 -3.304 4.625 1.00 69.69 103 VAL A N 1
ATOM 772 C CA . VAL A 1 103 ? 3.759 -2.593 5.908 1.00 69.69 103 VAL A CA 1
ATOM 773 C C . VAL A 1 103 ? 2.296 -2.210 6.143 1.00 69.69 103 VAL A C 1
ATOM 775 O O . VAL A 1 103 ? 1.780 -2.413 7.241 1.00 69.69 103 VAL A O 1
ATOM 778 N N . ALA A 1 104 ? 1.595 -1.726 5.114 1.00 67.88 104 ALA A N 1
ATOM 779 C CA . ALA A 1 104 ? 0.174 -1.399 5.191 1.00 67.88 104 ALA A CA 1
ATOM 780 C C . ALA A 1 104 ? -0.683 -2.627 5.551 1.00 67.88 104 ALA A C 1
ATOM 782 O O . ALA A 1 104 ? -1.605 -2.513 6.356 1.00 67.88 104 ALA A O 1
ATOM 783 N N . HIS A 1 105 ? -0.345 -3.810 5.030 1.00 71.62 105 HIS A N 1
ATOM 784 C CA . HIS A 1 105 ? -1.023 -5.060 5.373 1.00 71.62 105 HIS A CA 1
ATOM 785 C C . HIS A 1 105 ? -0.843 -5.444 6.850 1.00 71.62 105 HIS A C 1
ATOM 787 O O . HIS A 1 105 ? -1.802 -5.823 7.523 1.00 71.62 105 HIS A O 1
ATOM 793 N N . ILE A 1 106 ? 0.372 -5.293 7.385 1.00 73.62 106 ILE A N 1
ATOM 794 C CA . ILE A 1 106 ? 0.657 -5.552 8.805 1.00 73.62 106 ILE A CA 1
ATOM 795 C C . ILE A 1 106 ? -0.110 -4.564 9.694 1.00 73.62 106 ILE A C 1
ATOM 797 O O . ILE A 1 106 ? -0.757 -4.973 10.661 1.00 73.62 106 ILE A O 1
ATOM 801 N N . LEU A 1 107 ? -0.091 -3.273 9.348 1.00 72.00 107 LEU A N 1
ATOM 802 C CA . LEU A 1 107 ? -0.836 -2.238 10.069 1.00 72.00 107 LEU A CA 1
ATOM 803 C C . LEU A 1 107 ? -2.348 -2.496 10.032 1.00 72.00 107 LEU A C 1
ATOM 805 O O . LEU A 1 107 ? -3.022 -2.299 11.042 1.00 72.00 107 LEU A O 1
ATOM 809 N N . LEU A 1 108 ? -2.875 -3.003 8.914 1.00 74.12 108 LEU A N 1
ATOM 810 C CA . LEU A 1 108 ? -4.270 -3.421 8.813 1.00 74.12 108 LEU A CA 1
ATOM 811 C C . LEU A 1 108 ? -4.596 -4.561 9.784 1.00 74.12 108 LEU A C 1
ATOM 813 O O . LEU A 1 108 ? -5.596 -4.481 10.495 1.00 74.12 108 LEU A O 1
ATOM 817 N N . GLY A 1 109 ? -3.752 -5.592 9.863 1.00 74.12 109 GLY A N 1
ATOM 818 C CA . GLY A 1 109 ? -3.926 -6.688 10.822 1.00 74.12 109 GLY A CA 1
ATOM 819 C C . GLY A 1 109 ? -3.972 -6.193 12.272 1.00 74.12 109 GLY A C 1
ATOM 820 O O . GLY A 1 109 ? -4.853 -6.589 13.040 1.00 74.12 109 GLY A O 1
ATOM 821 N N . ILE A 1 110 ? -3.087 -5.251 12.617 1.00 77.69 110 ILE A N 1
ATOM 822 C CA . ILE A 1 110 ? -3.069 -4.584 13.928 1.00 77.69 110 ILE A CA 1
ATOM 823 C C . ILE A 1 110 ? -4.360 -3.792 14.176 1.00 77.69 110 ILE A C 1
ATOM 825 O O . ILE A 1 110 ? -4.799 -3.713 15.316 1.00 77.69 110 ILE A O 1
ATOM 829 N N . PHE A 1 111 ? -4.990 -3.230 13.144 1.00 73.62 111 PHE A N 1
ATOM 830 C CA . PHE A 1 111 ? -6.208 -2.425 13.274 1.00 73.62 111 PHE A CA 1
ATOM 831 C C . PHE A 1 111 ? -7.496 -3.268 13.342 1.00 73.62 111 PHE A C 1
ATOM 833 O O . PHE A 1 111 ? -8.426 -2.941 14.081 1.00 73.62 111 PHE A O 1
ATOM 840 N N . VAL A 1 112 ? -7.549 -4.388 12.612 1.00 74.44 112 VAL A N 1
ATOM 841 C CA . VAL A 1 112 ? -8.708 -5.302 12.580 1.00 74.44 112 VAL A CA 1
ATOM 842 C C . VAL A 1 112 ? -8.855 -6.085 13.887 1.00 74.44 112 VAL A C 1
ATOM 844 O O . VAL A 1 112 ? -9.979 -6.324 14.328 1.00 74.44 112 VAL A O 1
ATOM 847 N N . ALA A 1 113 ? -7.754 -6.450 14.549 1.00 75.38 113 ALA A N 1
ATOM 848 C CA . ALA A 1 113 ? -7.800 -7.156 15.833 1.00 75.38 113 ALA A CA 1
ATOM 849 C C . ALA A 1 113 ? -8.586 -6.390 16.935 1.00 75.38 113 ALA A C 1
ATOM 851 O O . ALA A 1 113 ? -9.534 -6.959 17.483 1.00 75.38 113 ALA A O 1
ATOM 852 N N . PRO A 1 114 ? -8.313 -5.100 17.224 1.00 71.12 114 PRO A N 1
ATOM 853 C CA . PRO A 1 114 ? -9.140 -4.291 18.117 1.00 71.12 114 PRO A CA 1
ATOM 854 C C . PRO A 1 114 ? -10.584 -4.143 17.625 1.00 71.12 114 PRO A C 1
ATOM 856 O O . PRO A 1 114 ? -11.502 -4.121 18.443 1.00 71.12 114 PRO A O 1
ATOM 859 N N . ALA A 1 115 ? -10.814 -4.093 16.308 1.00 74.06 115 ALA A N 1
ATOM 860 C CA . ALA A 1 115 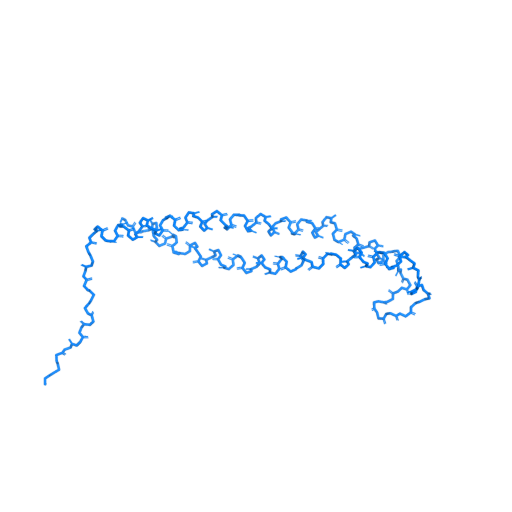? -12.164 -4.048 15.739 1.00 74.06 115 ALA A CA 1
ATOM 861 C C . ALA A 1 115 ? -13.000 -5.269 16.127 1.00 74.06 115 ALA A C 1
ATOM 863 O O . ALA A 1 115 ? -14.157 -5.140 16.533 1.00 74.06 115 ALA A O 1
ATOM 864 N N . ALA A 1 116 ? -12.398 -6.452 16.008 1.00 75.19 116 ALA A N 1
ATOM 865 C CA . ALA A 1 116 ? -13.023 -7.715 16.361 1.00 75.19 116 ALA A CA 1
ATOM 866 C C . ALA A 1 116 ? -13.316 -7.790 17.864 1.00 75.19 116 ALA A C 1
ATOM 868 O O . ALA A 1 116 ? -14.413 -8.191 18.244 1.00 75.19 116 ALA A O 1
ATOM 869 N N . ILE A 1 117 ? -12.382 -7.331 18.705 1.00 76.06 117 ILE A N 1
ATOM 870 C CA . ILE A 1 117 ? -12.567 -7.266 20.162 1.00 76.06 117 ILE A CA 1
ATOM 871 C C . ILE A 1 117 ? -13.754 -6.361 20.513 1.00 76.06 117 ILE A C 1
ATOM 873 O O . ILE A 1 117 ? -14.649 -6.775 21.240 1.00 76.06 117 ILE A O 1
ATOM 877 N N . VAL A 1 118 ? -13.813 -5.152 19.949 1.00 75.06 118 VAL A N 1
ATOM 878 C CA . VAL A 1 118 ? -14.902 -4.192 20.207 1.00 75.06 118 VAL A CA 1
ATOM 879 C C . VAL A 1 118 ? -16.250 -4.707 19.708 1.00 75.06 118 VAL A C 1
ATOM 881 O O . VAL A 1 118 ? -17.273 -4.441 20.329 1.00 75.06 118 VAL A O 1
ATOM 884 N N . ARG A 1 119 ? -16.273 -5.443 18.594 1.00 74.50 119 ARG A N 1
ATOM 885 C CA . 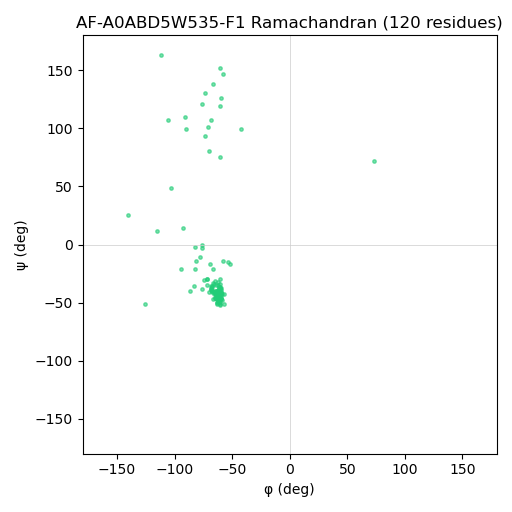ARG A 1 119 ? -17.493 -6.075 18.077 1.00 74.50 119 ARG A CA 1
ATOM 886 C C . ARG A 1 119 ? -17.955 -7.262 18.927 1.00 74.50 119 ARG A C 1
ATOM 888 O O . ARG A 1 119 ? -19.146 -7.551 18.937 1.00 74.50 119 ARG A O 1
ATOM 895 N N . ALA A 1 120 ? -17.031 -7.964 19.576 1.00 72.81 120 ALA A N 1
ATOM 896 C CA . ALA A 1 120 ? -17.329 -9.111 20.429 1.00 72.81 120 ALA A CA 1
ATOM 897 C C . ALA A 1 120 ? -17.786 -8.713 21.844 1.00 72.81 120 ALA A C 1
ATOM 899 O O . ALA A 1 120 ? -18.311 -9.561 22.563 1.00 72.81 120 ALA A O 1
ATOM 900 N N . LEU A 1 121 ? -17.592 -7.451 22.244 1.00 69.25 121 LEU A N 1
ATOM 901 C CA . LEU A 1 121 ? -18.141 -6.912 23.485 1.00 69.25 121 LEU A CA 1
ATOM 902 C C . LEU A 1 121 ? -19.651 -6.638 23.298 1.00 69.25 121 LEU A C 1
ATOM 904 O O . LEU A 1 121 ? -19.998 -5.887 22.380 1.00 69.25 121 LEU A O 1
ATOM 908 N N . PRO A 1 122 ? -20.528 -7.271 24.104 1.00 53.16 122 PRO A N 1
ATOM 909 C CA . PRO A 1 122 ? -21.978 -7.083 24.042 1.00 53.16 122 PRO A CA 1
ATOM 910 C C . PRO A 1 122 ? -22.421 -5.690 24.498 1.00 53.16 122 PRO A C 1
ATOM 912 O O . PRO A 1 122 ? -21.738 -5.100 25.368 1.00 53.16 122 PRO A O 1
#

Secondary structure (DSSP, 8-state):
-------------HHHHHHHHHHHHHHHHHHHHHHHHHHHHHHHHHHHIIIIIHHHHHHHHHH-TT--TTT--TTTT-HHHHHHHHHHTTTHHHHHHHHHHHHHHHHHHHHHHHHHHHHH--

Radius of gyration: 26.87 Å; Cα contacts (8 Å, |Δi|>4): 44; chains: 1; bounding box: 53×19×86 Å

Mean predict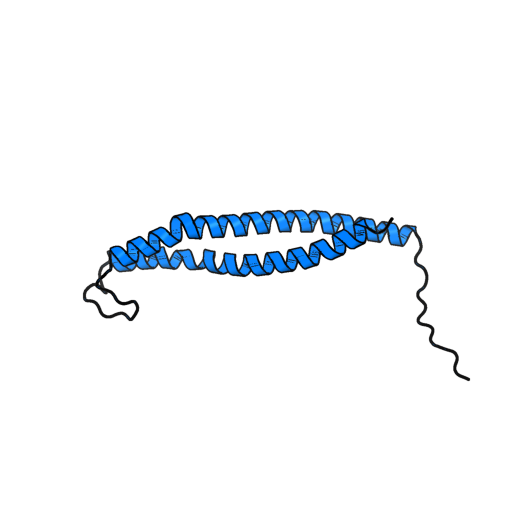ed aligned error: 13.74 Å